Protein AF-A0A842NKC4-F1 (afdb_monomer)

Structure (mmCIF, N/CA/C/O backbone):
data_AF-A0A842NKC4-F1
#
_entry.id   AF-A0A842NKC4-F1
#
loop_
_atom_site.group_PDB
_atom_site.id
_atom_site.type_symbol
_atom_site.label_atom_id
_atom_site.label_alt_id
_atom_site.label_comp_id
_atom_site.label_asym_id
_atom_site.label_entity_id
_atom_site.label_seq_id
_atom_site.pdbx_PDB_ins_code
_atom_site.Cartn_x
_atom_site.Cartn_y
_atom_site.Cartn_z
_atom_site.occupancy
_atom_site.B_iso_or_equiv
_atom_site.auth_seq_id
_atom_site.auth_comp_id
_atom_site.auth_asym_id
_atom_site.auth_atom_id
_atom_site.pdbx_PDB_model_num
ATOM 1 N N . MET A 1 1 ? -52.330 37.358 29.108 1.00 52.09 1 MET A N 1
ATOM 2 C CA . MET A 1 1 ? -51.631 36.326 28.308 1.00 52.09 1 MET A CA 1
ATOM 3 C C . MET A 1 1 ? -51.179 35.209 29.243 1.00 52.09 1 MET A C 1
ATOM 5 O O . MET A 1 1 ? -50.515 35.499 30.232 1.00 52.09 1 MET A O 1
ATOM 9 N N . ASN A 1 2 ? -51.622 33.967 29.019 1.00 46.88 2 ASN A N 1
ATOM 10 C CA . ASN A 1 2 ? -51.386 32.848 29.941 1.00 46.88 2 ASN A CA 1
ATOM 11 C C . ASN A 1 2 ? -49.892 32.494 30.000 1.00 46.88 2 ASN A C 1
ATOM 13 O O . ASN A 1 2 ? -49.340 31.993 29.023 1.00 46.88 2 ASN A O 1
ATOM 17 N N . LYS A 1 3 ? -49.252 32.678 31.167 1.00 55.56 3 LYS A N 1
ATOM 18 C CA . LYS A 1 3 ? -47.833 32.324 31.406 1.00 55.56 3 LYS A CA 1
ATOM 19 C C . LYS A 1 3 ? -47.495 30.862 31.060 1.00 55.56 3 LYS A C 1
ATOM 21 O O . LYS A 1 3 ? -46.336 30.552 30.821 1.00 55.56 3 LYS A O 1
ATOM 26 N N . LYS A 1 4 ? -48.502 29.983 30.977 1.00 57.66 4 LYS A N 1
ATOM 27 C CA . LYS A 1 4 ? -48.356 28.564 30.616 1.00 57.66 4 LYS A CA 1
ATOM 28 C C . LYS A 1 4 ? -48.087 28.308 29.122 1.00 57.66 4 LYS A C 1
ATOM 30 O O . LYS A 1 4 ? -47.552 27.260 28.798 1.00 57.66 4 LYS A O 1
ATOM 35 N N . ILE A 1 5 ? -48.422 29.249 28.232 1.00 56.03 5 ILE A N 1
ATOM 36 C CA . ILE A 1 5 ? -48.200 29.127 26.771 1.00 56.03 5 ILE A CA 1
ATOM 37 C C . ILE A 1 5 ? -46.874 29.782 26.348 1.00 56.03 5 ILE A C 1
ATOM 39 O O . ILE A 1 5 ? -46.333 29.485 25.290 1.00 56.03 5 ILE A O 1
ATOM 43 N N . LEU A 1 6 ? -46.305 30.631 27.205 1.00 56.59 6 LEU A N 1
ATOM 44 C CA . LEU A 1 6 ? -45.075 31.369 26.918 1.00 56.59 6 LEU A CA 1
ATOM 45 C C . LEU A 1 6 ? -43.816 30.492 27.081 1.00 56.59 6 LEU A C 1
ATOM 47 O O . LEU A 1 6 ? -42.855 30.661 26.339 1.00 56.59 6 LEU A O 1
ATOM 51 N N . LEU A 1 7 ? -43.849 29.507 27.989 1.00 58.28 7 LEU A N 1
ATOM 52 C CA . LEU A 1 7 ? -42.755 28.547 28.195 1.00 58.28 7 LEU A CA 1
ATOM 53 C C . LEU A 1 7 ? -42.434 27.659 26.974 1.00 58.28 7 LEU A C 1
ATOM 55 O O . LEU A 1 7 ? -41.264 27.609 26.600 1.00 58.28 7 LEU A O 1
ATOM 59 N N . PRO A 1 8 ? -43.399 26.962 26.336 1.00 58.62 8 PRO A N 1
ATOM 60 C CA . PRO A 1 8 ? -43.078 26.052 25.232 1.00 58.62 8 PRO A CA 1
ATOM 61 C C . PRO A 1 8 ? -42.492 26.779 24.013 1.00 58.62 8 PRO A C 1
ATOM 63 O O . PRO A 1 8 ? -41.628 26.235 23.335 1.00 58.62 8 PRO A O 1
ATOM 66 N N . ILE A 1 9 ? -42.893 28.031 23.773 1.00 60.50 9 ILE A N 1
ATOM 67 C CA . ILE A 1 9 ? -42.397 28.842 22.649 1.00 60.50 9 ILE A CA 1
ATOM 68 C C . ILE A 1 9 ? -40.918 29.218 22.846 1.00 60.50 9 ILE A C 1
ATOM 70 O O . ILE A 1 9 ? -40.139 29.179 21.895 1.00 60.50 9 ILE A O 1
ATOM 74 N N . ILE A 1 10 ? -40.506 29.521 24.082 1.00 60.84 10 ILE A N 1
ATOM 75 C CA . ILE A 1 10 ? -39.106 29.837 24.408 1.00 60.84 10 ILE A CA 1
ATOM 76 C C . ILE A 1 10 ? -38.207 28.603 24.231 1.00 60.84 10 ILE A C 1
ATOM 78 O O . ILE A 1 10 ? -37.115 28.718 23.681 1.00 60.84 10 ILE A O 1
ATOM 82 N N . VAL A 1 11 ? -38.666 27.415 24.641 1.00 59.62 11 VAL A N 1
ATOM 83 C CA . VAL A 1 11 ? -37.882 26.169 24.530 1.00 59.62 11 VAL A CA 1
ATOM 84 C C . VAL A 1 11 ? -37.616 25.793 23.066 1.00 59.62 11 VAL A C 1
ATOM 86 O O . VAL A 1 11 ? -36.497 25.411 22.726 1.00 59.62 11 VAL A O 1
ATOM 89 N N . ILE A 1 12 ? -38.604 25.971 22.183 1.00 60.28 12 ILE A N 1
ATOM 90 C CA . ILE A 1 12 ? -38.457 25.690 20.746 1.00 60.28 12 ILE A CA 1
ATOM 91 C C . ILE A 1 12 ? -37.427 26.635 20.107 1.00 60.28 12 ILE A C 1
ATOM 93 O O . ILE A 1 12 ? -36.546 26.177 19.376 1.00 60.28 12 ILE A O 1
ATOM 97 N N . MET A 1 13 ? -37.472 27.930 20.440 1.00 58.94 13 MET A N 1
ATOM 98 C CA . MET A 1 13 ? -36.516 28.917 19.919 1.00 58.94 13 MET A CA 1
ATOM 99 C C . MET A 1 13 ? -35.074 28.623 20.347 1.00 58.94 13 MET A C 1
ATOM 101 O O . MET A 1 13 ? -34.166 28.751 19.535 1.00 58.94 13 MET A O 1
ATOM 105 N N . ILE A 1 14 ? -34.852 28.172 21.586 1.00 58.12 14 ILE A N 1
ATOM 106 C CA . ILE A 1 14 ? -33.506 27.815 22.066 1.00 58.12 14 ILE A CA 1
ATOM 107 C C . ILE A 1 14 ? -32.988 26.560 21.346 1.00 58.12 14 ILE A C 1
ATOM 109 O O . ILE A 1 14 ? -31.817 26.511 20.981 1.00 58.12 14 ILE A O 1
ATOM 113 N N . SER A 1 15 ? -33.852 25.574 21.075 1.00 55.38 15 SER A N 1
ATOM 114 C CA . SER A 1 15 ? -33.447 24.339 20.386 1.00 55.38 15 SER A CA 1
ATOM 115 C C . SER A 1 15 ? -33.043 24.553 18.920 1.00 55.38 15 SER A C 1
ATOM 117 O O . SER A 1 15 ? -32.110 23.909 18.446 1.00 55.38 15 SER A O 1
ATOM 119 N N . ALA A 1 16 ? -33.674 25.503 18.219 1.00 54.16 16 ALA A N 1
ATOM 120 C CA . ALA A 1 16 ? -33.345 25.825 16.829 1.00 54.16 16 ALA A CA 1
ATOM 121 C C . ALA A 1 16 ? -31.972 26.512 16.680 1.00 54.16 16 ALA A C 1
ATOM 123 O O . ALA A 1 16 ? -31.298 26.332 15.668 1.00 54.16 16 ALA A O 1
ATOM 124 N N . ILE A 1 17 ? -31.531 27.265 17.695 1.00 56.12 17 ILE A N 1
ATOM 125 C CA . ILE A 1 17 ? -30.247 27.988 17.674 1.00 56.12 17 ILE A CA 1
ATOM 126 C C . ILE A 1 17 ? -29.063 27.023 17.858 1.00 56.12 17 ILE A C 1
ATOM 128 O O . ILE A 1 17 ? -27.996 27.244 17.293 1.00 56.12 17 ILE A O 1
ATOM 132 N N . VAL A 1 18 ? -29.249 25.924 18.600 1.00 53.47 18 VAL A N 1
ATOM 133 C CA . VAL A 1 18 ? -28.182 24.938 18.856 1.00 53.47 18 VAL A CA 1
ATOM 134 C C . VAL A 1 18 ? -27.806 24.161 17.590 1.00 53.47 18 VAL A C 1
ATOM 136 O O . VAL A 1 18 ? -26.635 23.847 17.403 1.00 53.47 18 VAL A O 1
ATOM 139 N N . ILE A 1 19 ? -28.760 23.908 16.687 1.00 54.59 19 ILE A N 1
ATOM 140 C CA . ILE A 1 19 ? -28.511 23.163 15.439 1.00 54.59 19 ILE A CA 1
ATOM 141 C C . ILE A 1 19 ? -27.627 23.974 14.474 1.00 54.59 19 ILE A C 1
ATOM 143 O O . ILE A 1 19 ? -26.796 23.401 13.781 1.00 54.59 19 ILE A O 1
ATOM 147 N N . PHE A 1 20 ? -27.738 25.307 14.479 1.00 52.50 20 PHE A N 1
ATOM 148 C CA . PHE A 1 20 ? -26.924 26.196 13.636 1.00 52.50 20 PHE A CA 1
ATOM 149 C C . PHE A 1 20 ? -25.510 26.469 14.176 1.00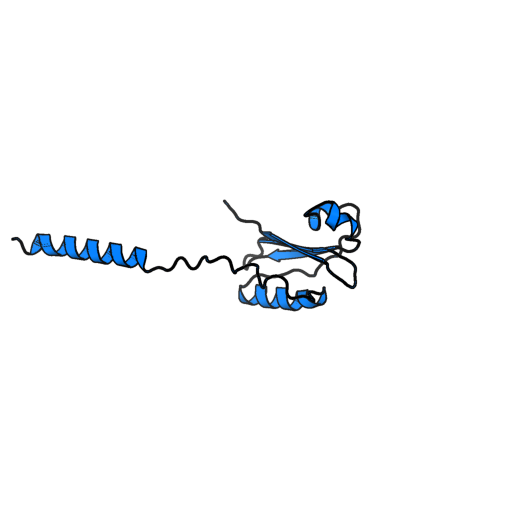 52.50 20 PHE A C 1
ATOM 151 O O . PHE A 1 20 ? -24.684 27.027 13.457 1.00 52.50 20 PHE A O 1
ATOM 158 N N . LEU A 1 21 ? -25.229 26.114 15.434 1.00 51.22 21 LEU A N 1
ATOM 159 C CA . LEU A 1 21 ? -23.931 26.348 16.079 1.00 51.22 21 LEU A CA 1
ATOM 160 C C . LEU A 1 21 ? -23.010 25.129 16.060 1.00 51.22 21 LEU A C 1
ATOM 162 O O . LEU A 1 21 ? -21.887 25.234 16.548 1.00 51.22 21 LEU A O 1
ATOM 166 N N . ILE A 1 22 ? -23.451 23.993 15.514 1.00 54.50 22 ILE A N 1
ATOM 167 C CA . ILE A 1 22 ? -22.550 22.879 15.222 1.00 54.50 22 ILE A CA 1
ATOM 168 C C . ILE A 1 22 ? -21.822 23.270 13.937 1.00 54.50 22 ILE A C 1
ATOM 170 O O . ILE A 1 22 ? -22.450 23.293 12.878 1.00 54.50 22 ILE A O 1
ATOM 174 N N . PRO A 1 23 ? -20.525 23.614 13.988 1.00 51.53 23 PRO A N 1
ATOM 175 C CA . PRO A 1 23 ? -19.781 23.808 12.765 1.00 51.53 23 PRO A CA 1
ATOM 176 C C . PRO A 1 23 ? -19.722 22.431 12.105 1.00 51.53 23 PRO A C 1
ATOM 178 O O . PRO A 1 23 ? -19.118 21.511 12.662 1.00 51.53 23 PRO A O 1
ATOM 181 N N . GLU A 1 24 ? -20.340 22.271 10.936 1.00 49.22 24 GLU A N 1
ATOM 182 C CA .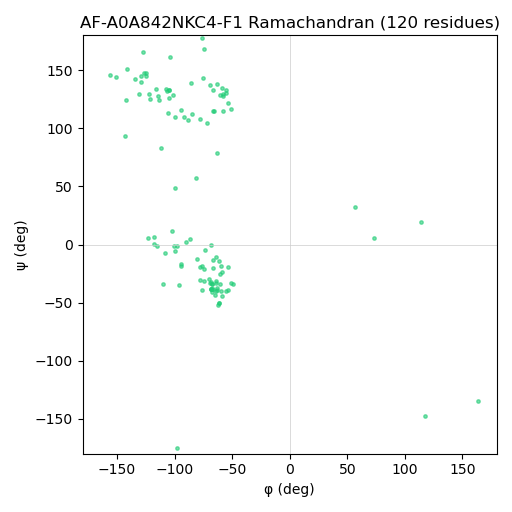 GLU A 1 24 ? -19.952 21.217 10.000 1.00 49.22 24 GLU A CA 1
ATOM 183 C C . GLU A 1 24 ? -18.510 21.513 9.577 1.00 49.22 24 GLU A C 1
ATOM 185 O O . GLU A 1 24 ? -18.230 22.085 8.528 1.00 49.22 24 GLU A O 1
ATOM 190 N N . ASN A 1 25 ? -17.555 21.164 10.439 1.00 49.69 25 ASN A N 1
ATOM 191 C CA . ASN A 1 25 ? -16.151 21.137 10.081 1.00 49.69 25 ASN A CA 1
ATOM 192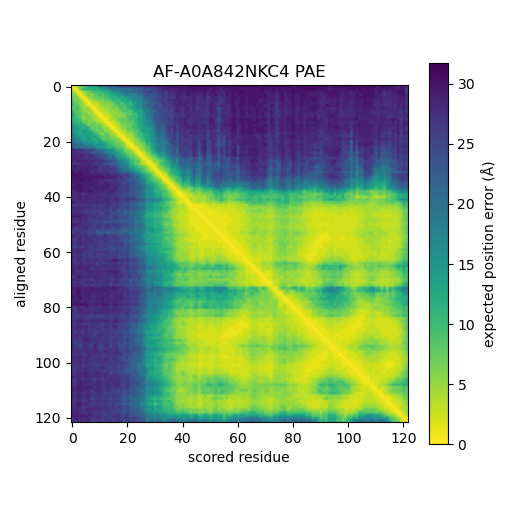 C C . ASN A 1 25 ? -15.856 19.831 9.342 1.00 49.69 25 ASN A C 1
ATOM 194 O O . ASN A 1 25 ? -15.019 19.032 9.745 1.00 49.69 25 ASN A O 1
ATOM 198 N N . SER A 1 26 ? -16.582 19.608 8.255 1.00 48.97 26 SER A N 1
ATOM 199 C CA . SER A 1 26 ? -16.167 18.729 7.172 1.00 48.97 26 SER A CA 1
ATOM 200 C C . SER A 1 26 ? -15.615 19.607 6.053 1.00 48.97 26 SER A C 1
ATOM 202 O O . SER A 1 26 ? -16.016 19.502 4.896 1.00 48.97 26 SER A O 1
ATOM 204 N N . SER A 1 27 ? -14.719 20.533 6.404 1.00 53.03 27 SER A N 1
ATOM 205 C CA . SER A 1 27 ? -13.870 21.148 5.396 1.00 53.03 27 SER A CA 1
ATOM 206 C C . SER A 1 27 ? -12.863 20.078 4.979 1.00 53.03 27 SER A C 1
ATOM 208 O O . SER A 1 27 ? -11.974 19.703 5.741 1.00 53.03 27 SER A O 1
ATOM 210 N N . MET A 1 28 ? -13.070 19.496 3.795 1.00 48.84 28 MET A N 1
ATOM 211 C CA . MET A 1 28 ? -12.060 18.649 3.169 1.00 48.84 28 MET A CA 1
ATOM 212 C C . MET A 1 28 ? -10.767 19.478 3.118 1.00 48.84 28 MET A C 1
ATOM 214 O O . MET A 1 28 ? -10.820 20.601 2.605 1.00 48.84 28 MET A O 1
ATOM 218 N N . PRO A 1 29 ? -9.652 19.013 3.714 1.00 48.16 29 PRO A N 1
ATOM 219 C CA . PRO A 1 29 ? -8.438 19.811 3.787 1.00 48.16 29 PRO A CA 1
ATOM 220 C C . PRO A 1 29 ? -8.035 20.243 2.377 1.00 48.16 29 PRO A C 1
ATOM 222 O O . PRO A 1 29 ? -8.075 19.443 1.439 1.00 48.16 29 PRO A O 1
ATOM 225 N N . SER A 1 30 ? -7.710 21.527 2.222 1.00 48.59 30 SER A N 1
ATOM 226 C CA . SER A 1 30 ? -7.341 22.104 0.933 1.00 48.59 30 SER A CA 1
ATOM 227 C C . SER A 1 30 ? -6.175 21.324 0.318 1.00 48.59 30 SER A C 1
ATOM 229 O O . SER A 1 30 ? -5.154 21.073 0.961 1.00 48.59 30 SER A O 1
ATOM 231 N N . SER A 1 31 ? -6.335 20.939 -0.950 1.00 51.47 31 SER A N 1
ATOM 232 C CA . SER A 1 31 ? -5.379 20.121 -1.708 1.00 51.47 31 SER A CA 1
ATOM 233 C C . SER A 1 31 ? -4.022 20.788 -1.933 1.00 51.47 31 SER A C 1
ATOM 235 O O . SER A 1 31 ? -3.079 20.123 -2.353 1.00 51.47 31 SER A O 1
ATOM 237 N N . ASP A 1 32 ? -3.903 22.082 -1.642 1.00 46.72 32 ASP A N 1
ATOM 238 C CA . ASP A 1 32 ? -2.723 22.890 -1.959 1.00 46.72 32 ASP A CA 1
ATOM 239 C C . ASP A 1 32 ? -1.464 22.480 -1.171 1.00 46.72 32 ASP A C 1
ATOM 241 O O . ASP A 1 32 ? -0.360 22.843 -1.561 1.00 46.72 32 ASP A O 1
ATOM 245 N N . ASN A 1 33 ? -1.604 21.662 -0.118 1.00 41.88 33 ASN A N 1
ATOM 246 C CA . ASN A 1 33 ? -0.487 21.113 0.667 1.00 41.88 33 ASN A CA 1
ATOM 247 C C . ASN A 1 33 ? -0.392 19.574 0.632 1.00 41.88 33 ASN A C 1
ATOM 249 O O . ASN A 1 33 ? 0.407 18.996 1.368 1.00 41.88 33 ASN A O 1
ATOM 253 N N . LEU A 1 34 ? -1.215 18.892 -0.175 1.00 43.12 34 LEU A N 1
ATOM 254 C CA . LEU A 1 34 ? -1.354 17.425 -0.124 1.00 43.12 34 LEU A CA 1
ATOM 255 C C . LEU A 1 34 ? -0.173 16.680 -0.766 1.00 43.12 34 LEU A C 1
ATOM 257 O O . LEU A 1 34 ? 0.071 15.518 -0.454 1.00 43.12 34 LEU A O 1
ATOM 261 N N . TYR A 1 35 ? 0.603 17.373 -1.597 1.00 43.94 3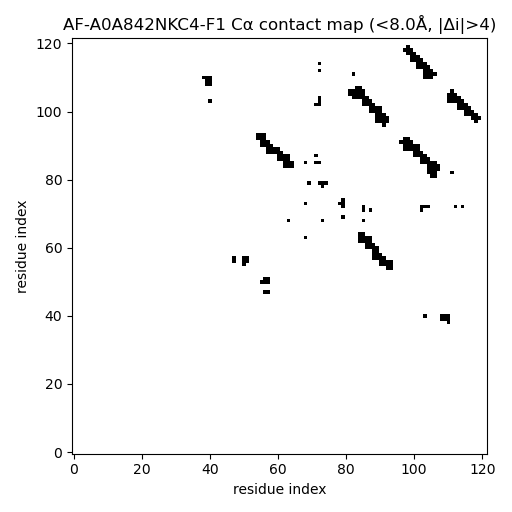5 TYR A N 1
ATOM 262 C CA . TYR A 1 35 ? 1.849 16.869 -2.158 1.00 43.94 35 TYR A CA 1
ATOM 263 C C . TYR A 1 35 ? 3.013 17.659 -1.562 1.00 43.94 35 TYR A C 1
ATOM 265 O O . TYR A 1 35 ? 3.508 18.613 -2.164 1.00 43.94 35 TYR A O 1
ATOM 273 N N . GLN A 1 36 ? 3.475 17.275 -0.368 1.00 44.03 36 GLN A N 1
ATOM 274 C CA . GLN A 1 36 ? 4.855 17.601 -0.013 1.00 44.03 36 GLN A CA 1
ATOM 275 C C . GLN A 1 36 ? 5.751 16.979 -1.090 1.00 44.03 36 GLN A C 1
ATOM 277 O O . GLN A 1 36 ? 5.795 15.761 -1.253 1.00 44.03 36 GLN A O 1
ATOM 282 N N . SER A 1 37 ? 6.432 17.827 -1.859 1.00 49.00 37 SER A N 1
ATOM 283 C CA . SER A 1 37 ? 7.506 17.407 -2.757 1.00 49.00 37 SER A CA 1
ATOM 284 C C . SER A 1 37 ? 8.498 16.544 -1.968 1.00 49.00 37 SER A C 1
ATOM 286 O O . SER A 1 37 ? 9.125 17.052 -1.039 1.00 49.00 37 SER A O 1
ATOM 288 N N . GLY A 1 38 ? 8.645 15.268 -2.340 1.00 56.69 38 GLY A N 1
ATOM 289 C CA . GLY A 1 38 ? 9.578 14.335 -1.695 1.00 56.69 38 GLY A CA 1
ATOM 290 C C . GLY A 1 38 ? 8.951 13.157 -0.945 1.00 56.69 38 GLY A C 1
ATOM 291 O O . GLY A 1 38 ? 9.633 12.579 -0.107 1.00 56.69 38 GLY A O 1
ATOM 292 N N . PHE A 1 39 ? 7.693 12.791 -1.220 1.00 63.44 39 PHE A N 1
ATOM 293 C CA . PHE A 1 39 ? 7.135 11.518 -0.752 1.00 63.44 39 PHE A CA 1
ATOM 294 C C . PHE A 1 39 ? 7.989 10.347 -1.266 1.00 63.44 39 PHE A C 1
ATOM 296 O O . PHE A 1 39 ? 8.289 10.270 -2.455 1.00 63.44 39 PHE A O 1
ATOM 303 N N . THR A 1 40 ? 8.390 9.447 -0.374 1.00 70.44 40 THR A N 1
ATOM 304 C CA . THR A 1 40 ? 9.178 8.245 -0.675 1.00 70.44 40 THR A CA 1
ATOM 305 C C . THR A 1 40 ? 8.491 7.005 -0.110 1.00 70.44 40 THR A C 1
ATOM 307 O O . THR A 1 40 ? 7.643 7.094 0.776 1.00 70.44 40 THR A O 1
ATOM 310 N N . PHE A 1 41 ? 8.908 5.811 -0.540 1.00 65.62 41 PHE A N 1
ATOM 311 C CA . PHE A 1 41 ? 8.434 4.565 0.078 1.00 65.62 41 PHE A CA 1
ATOM 312 C C . PHE A 1 41 ? 8.808 4.448 1.570 1.00 65.62 41 PHE A C 1
ATOM 314 O O . PHE A 1 41 ? 8.230 3.625 2.274 1.00 65.62 41 PHE A O 1
ATOM 321 N N . TYR A 1 42 ? 9.723 5.281 2.084 1.00 68.94 42 TYR A N 1
ATOM 322 C CA . TYR A 1 42 ? 10.046 5.352 3.513 1.00 68.94 42 TYR A CA 1
ATOM 323 C C . TYR A 1 42 ? 9.010 6.131 4.332 1.00 68.94 42 TYR A C 1
ATOM 325 O O . TYR A 1 42 ? 8.917 5.935 5.544 1.00 68.94 42 TYR A O 1
ATOM 333 N N . ASP A 1 43 ? 8.182 6.963 3.695 1.00 76.88 43 ASP A N 1
ATOM 334 C CA . ASP A 1 43 ? 7.100 7.684 4.375 1.00 76.88 43 ASP A CA 1
ATOM 335 C C . ASP A 1 43 ? 5.914 6.773 4.742 1.00 76.88 43 ASP A C 1
ATOM 337 O O . ASP A 1 43 ? 5.007 7.186 5.465 1.00 76.88 43 ASP A O 1
ATOM 341 N N . VAL A 1 44 ? 5.954 5.500 4.336 1.00 81.25 44 VAL A N 1
ATOM 342 C CA . VAL A 1 44 ? 5.008 4.451 4.746 1.00 81.25 44 VAL A CA 1
ATOM 343 C C . VAL A 1 44 ? 4.897 4.318 6.262 1.00 81.25 44 VAL A C 1
ATOM 345 O O . VAL A 1 44 ? 3.792 4.147 6.775 1.00 81.25 44 VAL A O 1
ATOM 348 N N . GLU A 1 45 ? 6.004 4.428 7.001 1.00 84.50 45 GLU A N 1
ATOM 349 C CA . GLU A 1 45 ? 5.949 4.334 8.466 1.00 84.50 45 GLU A CA 1
ATOM 350 C C . GLU A 1 45 ? 5.210 5.531 9.080 1.00 84.50 45 GLU A C 1
ATOM 352 O O . GLU A 1 45 ? 4.450 5.350 10.027 1.00 84.50 45 GLU A O 1
ATOM 357 N N . LYS A 1 46 ? 5.324 6.730 8.490 1.00 86.25 46 LYS A N 1
ATOM 358 C CA . LYS A 1 46 ? 4.549 7.905 8.928 1.00 86.25 46 LYS A CA 1
ATOM 359 C C . LYS A 1 46 ? 3.055 7.725 8.664 1.00 86.25 46 LYS A C 1
ATOM 361 O O . LYS A 1 46 ? 2.235 8.125 9.489 1.00 86.25 46 LYS A O 1
ATOM 366 N N . ILE A 1 47 ? 2.692 7.111 7.531 1.00 86.38 47 ILE A N 1
ATOM 367 C CA . ILE A 1 47 ? 1.295 6.761 7.224 1.00 86.38 47 ILE A CA 1
ATOM 368 C C . ILE A 1 47 ? 0.772 5.788 8.280 1.00 86.38 47 ILE A C 1
ATOM 370 O O . ILE A 1 47 ? -0.276 6.023 8.876 1.00 86.38 47 ILE A O 1
ATOM 374 N N . LYS A 1 48 ? 1.520 4.718 8.546 1.00 90.12 48 LYS A N 1
ATOM 375 C CA . LYS A 1 48 ? 1.165 3.708 9.545 1.00 90.12 48 LYS A CA 1
ATOM 376 C C . LYS A 1 48 ? 1.007 4.303 10.944 1.00 90.12 48 LYS A C 1
ATOM 378 O O . LYS A 1 48 ? 0.041 3.968 11.626 1.00 90.12 48 LYS A O 1
ATOM 383 N N . GLU A 1 49 ? 1.917 5.181 11.361 1.00 90.88 49 GLU A N 1
ATOM 384 C CA . GLU A 1 49 ? 1.841 5.886 12.644 1.00 90.88 49 GLU A CA 1
ATOM 385 C C . GLU A 1 49 ? 0.577 6.756 12.716 1.00 90.88 49 GLU A C 1
ATOM 387 O O . GLU A 1 49 ? -0.236 6.582 13.623 1.00 90.88 49 GLU A O 1
ATOM 392 N N . SER A 1 50 ? 0.337 7.580 11.691 1.00 90.06 50 SER A N 1
ATOM 393 C CA . SER A 1 50 ? -0.843 8.456 11.604 1.00 90.06 50 SER A CA 1
ATOM 394 C C . SER A 1 50 ? -2.165 7.677 11.624 1.00 90.06 50 SER A C 1
ATOM 396 O O . SER A 1 50 ? -3.137 8.092 12.255 1.00 90.06 50 SER A O 1
ATOM 398 N N . LEU A 1 51 ? -2.224 6.527 10.944 1.00 91.19 51 LEU A N 1
ATOM 399 C CA . LEU A 1 51 ? -3.391 5.640 10.956 1.00 91.19 51 LEU A CA 1
ATOM 400 C C . LEU A 1 51 ? -3.589 4.985 12.331 1.00 91.19 51 LEU A C 1
ATOM 402 O O . LEU A 1 51 ? -4.722 4.886 12.813 1.00 91.19 51 LEU A O 1
ATOM 406 N N . SER A 1 52 ? -2.497 4.603 12.996 1.00 92.81 52 SER A N 1
ATOM 407 C CA . SER A 1 52 ? -2.536 3.956 14.311 1.00 92.81 52 SER A CA 1
ATOM 408 C C . SER A 1 52 ? -3.105 4.879 15.392 1.00 92.81 52 SER A C 1
ATOM 410 O O . SER A 1 52 ? -3.843 4.410 16.258 1.00 92.81 52 SER A O 1
ATOM 412 N N . GLU A 1 53 ? -2.882 6.197 15.305 1.00 95.56 53 GLU A N 1
ATOM 413 C CA . GLU A 1 53 ? -3.527 7.190 16.187 1.00 95.56 53 GLU A CA 1
ATOM 414 C C . GLU A 1 53 ? -5.065 7.163 16.111 1.00 95.56 53 GLU A C 1
ATOM 416 O O . GLU A 1 53 ? -5.756 7.591 17.038 1.00 95.56 53 GLU A O 1
ATOM 421 N N . LYS A 1 54 ? -5.621 6.660 15.002 1.00 93.38 54 LYS A N 1
ATOM 422 C CA . LYS A 1 54 ? -7.064 6.488 14.778 1.00 93.38 54 LYS A CA 1
ATOM 423 C C . LYS A 1 54 ? -7.533 5.045 14.964 1.00 93.38 54 LYS A C 1
ATOM 425 O O . LYS A 1 54 ? -8.678 4.744 14.640 1.00 93.38 54 LYS A O 1
ATOM 430 N N . ASN A 1 55 ? -6.691 4.169 15.517 1.00 93.50 55 ASN A N 1
ATOM 431 C CA . ASN A 1 55 ? -6.925 2.724 15.611 1.00 93.50 55 ASN A CA 1
ATOM 432 C C . ASN A 1 55 ? -7.169 2.064 14.239 1.00 93.50 55 ASN A C 1
ATOM 434 O O . ASN A 1 55 ? -7.933 1.104 14.130 1.00 93.50 55 ASN A O 1
ATOM 438 N N . ILE A 1 56 ? -6.536 2.594 13.190 1.00 93.81 56 ILE A N 1
ATOM 439 C CA . ILE A 1 56 ? -6.494 1.976 11.866 1.00 93.81 56 ILE A CA 1
ATOM 440 C C . ILE A 1 56 ? -5.133 1.304 11.714 1.00 93.81 56 ILE A C 1
ATOM 442 O O . ILE A 1 56 ? -4.089 1.915 11.930 1.00 93.81 56 ILE A O 1
ATOM 446 N N . PHE A 1 57 ? -5.147 0.035 11.329 1.00 94.00 57 PHE A N 1
ATOM 447 C CA . PHE A 1 57 ? -3.954 -0.790 11.223 1.00 94.00 57 PHE A CA 1
ATOM 448 C C . PHE A 1 57 ? -3.593 -1.013 9.763 1.00 94.00 57 PHE A C 1
ATOM 450 O O . PHE A 1 57 ? -4.440 -1.371 8.948 1.00 94.00 57 PHE A O 1
ATOM 457 N N . MET A 1 58 ? -2.320 -0.818 9.444 1.00 93.06 58 MET A N 1
ATOM 458 C CA . MET A 1 58 ? -1.767 -0.988 8.105 1.00 93.06 58 MET A CA 1
ATOM 459 C C . MET A 1 58 ? -0.967 -2.291 8.046 1.00 93.06 58 MET A C 1
ATOM 461 O O . MET A 1 58 ? -0.157 -2.565 8.937 1.00 93.06 58 MET A O 1
ATOM 465 N N . SER A 1 59 ? -1.183 -3.103 7.009 1.00 92.12 59 SER A N 1
ATOM 466 C CA . SER A 1 59 ? -0.385 -4.309 6.784 1.00 92.12 59 SER A CA 1
ATOM 467 C C . SER A 1 59 ? 1.012 -3.966 6.265 1.00 92.12 59 SER A C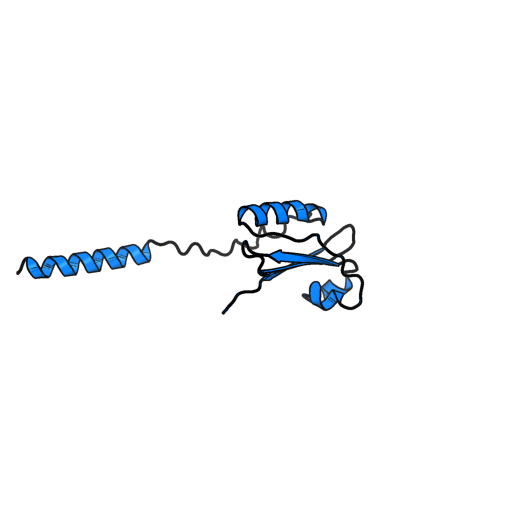 1
ATOM 469 O O . SER A 1 59 ? 1.287 -2.851 5.817 1.00 92.12 59 SER A O 1
ATOM 471 N N . ILE A 1 60 ? 1.900 -4.959 6.258 1.00 90.19 60 ILE A N 1
ATOM 472 C CA . ILE A 1 60 ? 3.191 -4.829 5.577 1.00 90.19 60 ILE A CA 1
ATOM 473 C C . ILE A 1 60 ? 2.918 -4.579 4.078 1.00 90.19 60 ILE A C 1
ATOM 475 O O . ILE A 1 60 ? 2.127 -5.329 3.490 1.00 90.19 60 ILE A O 1
ATOM 479 N N . PRO A 1 61 ? 3.511 -3.539 3.459 1.00 89.50 61 PRO A N 1
ATOM 480 C CA . PRO A 1 61 ? 3.382 -3.313 2.025 1.00 89.50 61 PRO A CA 1
ATOM 481 C C . PRO A 1 61 ? 3.894 -4.511 1.231 1.00 89.50 61 PRO A C 1
ATOM 483 O O . PRO A 1 61 ? 4.969 -5.042 1.506 1.00 89.50 61 PRO A O 1
ATOM 486 N N . THR A 1 62 ? 3.127 -4.919 0.228 1.00 90.88 62 THR A N 1
ATOM 487 C CA . THR A 1 62 ? 3.465 -6.024 -0.667 1.00 90.88 62 THR A CA 1
ATOM 488 C C . THR A 1 62 ? 3.684 -5.475 -2.075 1.00 90.88 62 THR A C 1
ATOM 490 O O . THR A 1 62 ? 2.821 -4.744 -2.571 1.00 90.88 62 THR A O 1
ATOM 493 N N . PRO A 1 63 ? 4.819 -5.777 -2.729 1.00 89.56 63 PRO A N 1
ATOM 494 C CA . PRO A 1 63 ? 5.057 -5.350 -4.100 1.00 89.56 63 PRO A CA 1
ATOM 495 C C . PRO A 1 63 ? 4.137 -6.098 -5.073 1.00 89.56 63 PRO A C 1
ATOM 497 O O . PRO A 1 63 ? 3.965 -7.312 -4.968 1.00 89.56 63 PRO A O 1
ATOM 500 N N . ILE A 1 64 ? 3.579 -5.368 -6.037 1.00 87.31 64 ILE A N 1
ATOM 501 C CA . ILE A 1 64 ? 2.846 -5.907 -7.183 1.00 87.31 64 ILE A CA 1
ATOM 502 C C . ILE A 1 64 ? 3.805 -5.900 -8.370 1.00 87.31 64 ILE A C 1
ATOM 504 O O . ILE A 1 64 ? 4.199 -4.842 -8.858 1.00 87.31 64 ILE A O 1
ATOM 508 N N . THR A 1 65 ? 4.225 -7.089 -8.793 1.00 77.75 65 THR A N 1
ATOM 509 C CA . THR A 1 65 ? 5.235 -7.285 -9.848 1.00 77.75 65 THR A CA 1
ATOM 510 C C . THR A 1 65 ? 4.683 -7.974 -11.092 1.00 77.75 65 THR A C 1
ATOM 512 O O . THR A 1 65 ? 5.421 -8.204 -12.048 1.00 77.75 65 THR A O 1
ATOM 515 N N . ASP A 1 66 ? 3.402 -8.331 -11.083 1.00 80.56 66 ASP A N 1
ATOM 516 C CA . ASP A 1 66 ? 2.739 -9.000 -12.191 1.00 80.56 66 ASP A CA 1
ATOM 517 C C . ASP A 1 66 ? 1.951 -8.008 -13.069 1.00 80.56 66 ASP A C 1
ATOM 519 O O . ASP A 1 66 ? 1.971 -6.790 -12.885 1.00 80.56 66 ASP A O 1
ATOM 523 N N . HIS A 1 67 ? 1.235 -8.552 -14.050 1.00 79.94 67 HIS A N 1
ATOM 524 C CA . HIS A 1 67 ? 0.399 -7.799 -14.984 1.00 79.94 67 HIS A CA 1
ATOM 525 C C . HIS A 1 67 ? -0.843 -7.165 -14.329 1.00 79.94 67 HIS A C 1
ATOM 527 O O . HIS A 1 67 ? -1.621 -6.517 -15.019 1.00 79.94 67 HIS A O 1
ATOM 533 N N . THR A 1 68 ? -1.057 -7.344 -13.020 1.00 82.88 68 THR A N 1
ATOM 534 C CA . THR A 1 68 ? -2.198 -6.767 -12.297 1.00 82.88 68 THR A CA 1
ATOM 535 C C . THR A 1 68 ? -1.904 -5.387 -11.723 1.00 82.88 68 THR A C 1
ATOM 537 O O . THR A 1 68 ? -2.782 -4.800 -11.096 1.00 82.88 68 THR A O 1
ATOM 540 N N . ILE A 1 69 ? -0.707 -4.836 -11.962 1.00 80.44 69 ILE A N 1
ATOM 541 C CA . ILE A 1 69 ? -0.288 -3.510 -11.488 1.00 80.44 69 ILE A CA 1
ATOM 542 C C . ILE A 1 69 ? -1.319 -2.411 -11.782 1.00 80.44 69 ILE A C 1
ATOM 544 O O . ILE A 1 69 ? -1.533 -1.523 -10.956 1.00 80.44 69 ILE A O 1
ATOM 548 N N . GLU A 1 70 ? -2.020 -2.517 -12.910 1.00 79.19 70 GLU A N 1
ATOM 549 C CA . GLU A 1 70 ? -3.063 -1.580 -13.322 1.00 79.19 70 GLU A CA 1
ATOM 550 C C . GLU A 1 70 ? -4.242 -1.569 -12.337 1.00 79.19 70 GLU A C 1
ATOM 552 O O . GLU A 1 70 ? -4.750 -0.512 -11.982 1.00 79.19 70 GLU A O 1
ATOM 557 N N . ASN A 1 71 ? -4.615 -2.722 -11.778 1.00 82.25 71 ASN A N 1
ATOM 558 C CA . ASN A 1 71 ? -5.727 -2.826 -10.828 1.00 82.25 71 ASN A CA 1
ATOM 559 C C . ASN A 1 71 ? -5.451 -2.109 -9.497 1.00 82.25 71 ASN A C 1
ATOM 561 O O . ASN A 1 71 ? -6.385 -1.808 -8.755 1.00 82.25 71 ASN A O 1
ATOM 565 N N . TYR A 1 72 ? -4.178 -1.865 -9.180 1.00 80.94 72 TYR A N 1
ATOM 566 C CA . TYR A 1 72 ? -3.756 -1.285 -7.906 1.00 80.94 72 TYR A CA 1
ATOM 567 C C . TYR A 1 72 ? -3.232 0.144 -8.046 1.00 80.94 72 TYR A C 1
ATOM 569 O O . TYR A 1 72 ? -3.424 0.940 -7.129 1.00 80.94 72 TYR A O 1
ATOM 577 N N . CYS A 1 73 ? -2.577 0.465 -9.162 1.00 79.56 73 CYS A N 1
ATOM 578 C CA . CYS A 1 73 ? -1.864 1.722 -9.373 1.00 79.56 73 CYS A CA 1
ATOM 579 C C . CYS A 1 73 ? -2.343 2.518 -10.615 1.00 79.56 73 CYS A C 1
ATOM 581 O O . CYS A 1 73 ? -1.755 3.557 -10.917 1.00 79.56 73 CYS A O 1
ATOM 583 N N . ALA A 1 74 ? -3.400 2.102 -11.335 1.00 69.00 74 ALA A N 1
ATOM 584 C CA . ALA A 1 74 ? -3.918 2.868 -12.477 1.00 69.00 74 ALA A CA 1
ATOM 585 C C . ALA A 1 74 ? -4.973 3.902 -12.062 1.00 69.00 74 ALA A C 1
ATOM 587 O O . ALA A 1 74 ? -6.128 3.584 -11.787 1.00 69.00 74 ALA A O 1
ATOM 588 N N . ILE A 1 75 ? -4.577 5.174 -12.091 1.00 65.25 75 ILE A N 1
ATOM 589 C CA . ILE A 1 75 ? -5.520 6.303 -12.117 1.00 65.25 75 ILE A CA 1
ATOM 590 C C . ILE A 1 75 ? -5.730 6.765 -13.568 1.00 65.25 75 ILE A C 1
ATOM 592 O O . ILE A 1 75 ? -6.831 7.174 -13.932 1.00 65.25 75 ILE A O 1
ATOM 596 N N . ARG A 1 76 ? -4.673 6.697 -14.396 1.00 67.75 76 ARG A N 1
ATOM 597 C CA . ARG A 1 76 ? -4.651 7.078 -15.817 1.00 67.75 76 ARG A CA 1
ATOM 598 C C . ARG A 1 76 ? -3.534 6.341 -16.572 1.00 67.75 76 ARG A C 1
ATOM 600 O O . ARG A 1 76 ? -2.449 6.160 -16.016 1.00 67.75 76 ARG A O 1
ATOM 607 N N . ASP A 1 77 ? -3.770 6.014 -17.843 1.00 71.94 77 ASP A N 1
ATOM 608 C CA . ASP A 1 77 ? -2.824 5.280 -18.706 1.00 71.94 77 ASP A CA 1
ATOM 609 C C . ASP A 1 77 ? -1.480 6.005 -18.901 1.00 71.94 77 ASP A C 1
ATOM 611 O O . ASP A 1 77 ? -0.425 5.375 -18.984 1.00 71.94 77 ASP A O 1
ATOM 615 N N . ASP A 1 78 ? -1.490 7.341 -18.935 1.00 71.94 78 ASP A N 1
ATOM 616 C CA . ASP A 1 78 ? -0.277 8.144 -19.107 1.00 71.94 78 ASP A CA 1
ATOM 617 C C . ASP A 1 78 ? 0.661 8.040 -17.899 1.00 71.94 78 ASP A C 1
ATOM 619 O O . ASP A 1 78 ? 1.872 7.916 -18.075 1.00 71.94 78 ASP A O 1
ATOM 623 N N . ILE A 1 79 ? 0.114 8.003 -16.681 1.00 72.12 79 ILE A N 1
ATOM 624 C CA . ILE A 1 79 ? 0.908 7.810 -15.461 1.00 72.12 79 ILE A CA 1
ATOM 625 C C . ILE A 1 79 ? 1.325 6.347 -15.319 1.00 72.12 79 ILE A C 1
ATOM 627 O O . ILE A 1 79 ? 2.467 6.068 -14.960 1.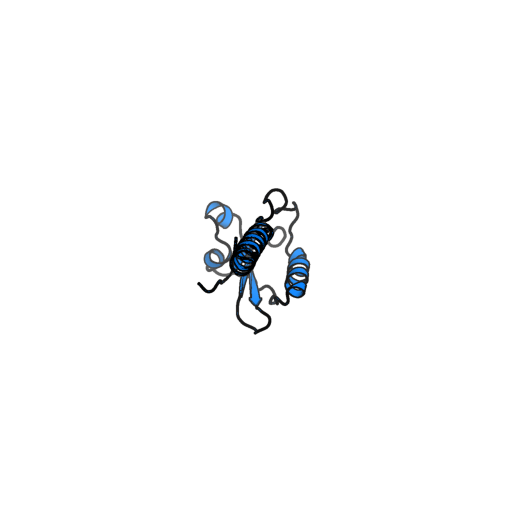00 72.12 79 ILE A O 1
ATOM 631 N N . LEU A 1 80 ? 0.440 5.409 -15.662 1.00 75.88 80 LEU A N 1
ATOM 632 C CA . LEU A 1 80 ? 0.723 3.977 -15.605 1.00 75.88 80 LEU A CA 1
ATOM 633 C C . LEU A 1 80 ? 1.973 3.603 -16.417 1.00 75.88 80 LEU A C 1
ATOM 635 O O . LEU A 1 80 ? 2.806 2.844 -15.933 1.00 75.88 80 LEU A O 1
ATOM 639 N N . SER A 1 81 ? 2.165 4.213 -17.592 1.00 78.38 81 SER A N 1
ATOM 640 C CA . SER A 1 81 ? 3.356 3.994 -18.431 1.00 78.38 81 SER A CA 1
ATOM 641 C C . SER A 1 81 ? 4.691 4.359 -17.758 1.00 78.38 81 SER A C 1
ATOM 643 O O . SER A 1 81 ? 5.752 3.903 -18.185 1.00 78.38 81 SER A O 1
ATOM 645 N N . THR A 1 82 ? 4.647 5.167 -16.696 1.00 80.12 82 THR A N 1
ATOM 646 C CA . THR A 1 82 ? 5.819 5.610 -15.926 1.00 80.12 82 THR A CA 1
ATOM 647 C C . THR A 1 82 ? 6.022 4.820 -14.628 1.00 80.12 82 THR A C 1
ATOM 649 O O . THR A 1 82 ? 7.036 4.997 -13.952 1.00 80.12 82 THR A O 1
ATOM 652 N N . ILE A 1 83 ? 5.085 3.928 -14.286 1.00 81.44 83 ILE A N 1
ATOM 653 C CA . ILE A 1 83 ? 5.128 3.078 -13.096 1.00 81.44 83 ILE A CA 1
ATOM 654 C C . ILE A 1 83 ? 5.740 1.728 -13.477 1.00 81.44 83 ILE A C 1
ATOM 656 O O . ILE A 1 83 ? 5.160 0.962 -14.238 1.00 81.44 83 ILE A O 1
ATOM 660 N N . ASN A 1 84 ? 6.899 1.405 -12.905 1.00 81.38 84 ASN A N 1
ATOM 661 C CA . ASN A 1 84 ? 7.513 0.075 -13.011 1.00 81.38 84 ASN A CA 1
ATOM 662 C C . ASN A 1 84 ? 7.653 -0.631 -11.651 1.00 81.38 84 ASN A C 1
ATOM 664 O O . ASN A 1 84 ? 8.133 -1.762 -11.581 1.00 81.38 84 ASN A O 1
ATOM 668 N N . TYR A 1 85 ? 7.210 0.024 -10.578 1.00 85.44 85 TYR A N 1
ATOM 669 C CA . TYR A 1 85 ? 7.146 -0.512 -9.232 1.00 85.44 85 TYR A CA 1
ATOM 670 C C . TYR A 1 85 ? 5.880 -0.006 -8.539 1.00 85.44 85 TYR A C 1
ATOM 672 O O . TYR A 1 85 ? 5.649 1.200 -8.447 1.00 85.44 85 TYR A O 1
ATOM 680 N N . CYS A 1 86 ? 5.056 -0.932 -8.054 1.00 88.12 86 CYS A N 1
ATOM 681 C CA . CYS A 1 86 ? 3.850 -0.643 -7.287 1.00 88.12 86 CYS A CA 1
ATOM 682 C C . CYS A 1 86 ? 3.880 -1.477 -6.009 1.00 88.12 86 CYS A C 1
ATOM 684 O O . CYS A 1 86 ? 4.260 -2.646 -6.026 1.00 88.12 86 CYS A O 1
ATOM 686 N N . THR A 1 87 ? 3.471 -0.889 -4.896 1.00 90.19 87 THR A N 1
ATOM 687 C CA . THR A 1 87 ? 3.257 -1.606 -3.635 1.00 90.19 87 THR A CA 1
ATOM 688 C C . THR A 1 87 ? 1.844 -1.350 -3.169 1.00 90.19 87 THR A C 1
ATOM 690 O O . THR A 1 87 ? 1.332 -0.252 -3.362 1.00 90.19 87 THR A O 1
ATOM 693 N N . THR A 1 88 ? 1.217 -2.340 -2.546 1.00 91.06 88 THR A N 1
ATOM 694 C CA . THR A 1 88 ? -0.094 -2.179 -1.920 1.00 91.06 88 THR A CA 1
ATOM 695 C C . THR A 1 88 ? -0.056 -2.646 -0.475 1.00 91.06 88 THR A C 1
ATOM 697 O O . THR A 1 88 ? 0.677 -3.566 -0.111 1.00 91.06 88 THR A O 1
ATOM 700 N N . THR A 1 89 ? -0.845 -2.004 0.368 1.00 92.12 89 THR A N 1
ATOM 701 C CA . THR A 1 89 ? -1.038 -2.365 1.770 1.00 92.12 89 THR A CA 1
ATOM 702 C C . THR A 1 89 ? -2.525 -2.335 2.095 1.00 92.12 89 THR A C 1
ATOM 704 O O . THR A 1 89 ? -3.265 -1.493 1.587 1.00 92.12 89 THR A O 1
ATOM 707 N N . ALA A 1 90 ? -2.975 -3.270 2.923 1.00 93.12 90 ALA A N 1
ATOM 708 C CA . ALA A 1 90 ? -4.339 -3.281 3.422 1.00 93.12 90 ALA A CA 1
ATOM 709 C C . ALA A 1 90 ? -4.443 -2.391 4.663 1.00 93.12 90 ALA A C 1
ATOM 711 O O . ALA A 1 90 ? -3.581 -2.438 5.544 1.00 93.12 90 ALA A O 1
ATOM 712 N N . ILE A 1 91 ? -5.530 -1.630 4.753 1.00 94.44 91 ILE A N 1
ATOM 713 C CA . ILE A 1 91 ? -5.909 -0.890 5.955 1.00 94.44 91 ILE A CA 1
ATOM 714 C C . ILE A 1 91 ? -7.108 -1.570 6.612 1.00 94.44 91 ILE A C 1
ATOM 716 O O . ILE A 1 91 ? -8.069 -1.958 5.948 1.00 94.44 91 ILE A O 1
ATOM 720 N N . GLN A 1 92 ? -7.044 -1.742 7.926 1.00 94.69 92 GLN A N 1
ATOM 721 C CA . GLN A 1 92 ? -8.056 -2.436 8.713 1.00 94.69 92 GLN A CA 1
ATOM 722 C C . GLN A 1 92 ? -8.489 -1.595 9.904 1.00 94.69 92 GLN A C 1
ATOM 724 O O . GLN A 1 92 ? -7.686 -0.880 10.502 1.00 94.69 92 GLN A O 1
ATOM 729 N N . GLY A 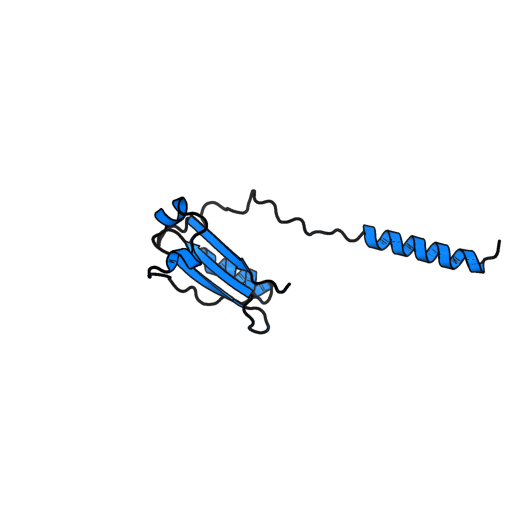1 93 ? -9.766 -1.695 10.249 1.00 92.88 93 GLY A N 1
ATOM 730 C CA . GLY A 1 93 ? -10.312 -1.073 11.441 1.00 92.88 93 GLY A CA 1
ATOM 731 C C . GLY A 1 93 ? -9.952 -1.838 12.719 1.00 92.88 93 GLY A C 1
ATOM 732 O O . GLY A 1 93 ? -9.367 -2.924 12.667 1.00 92.88 93 GLY A O 1
ATOM 733 N N . PRO A 1 94 ? -10.366 -1.314 13.883 1.00 92.50 94 PRO A N 1
ATOM 734 C CA . PRO A 1 94 ? -10.146 -1.958 15.179 1.00 92.50 94 PRO A CA 1
ATOM 735 C C . PRO A 1 94 ? -10.789 -3.340 15.309 1.00 92.50 94 PRO A C 1
ATOM 737 O O . PRO A 1 94 ? -10.347 -4.161 16.107 1.00 92.50 94 PRO A O 1
ATOM 740 N N . ASP A 1 95 ? -11.845 -3.595 14.539 1.00 92.19 95 ASP A N 1
ATOM 741 C CA . ASP A 1 95 ? -12.565 -4.865 14.488 1.00 92.19 95 ASP A CA 1
ATOM 742 C C . ASP A 1 95 ? -11.949 -5.870 13.498 1.00 92.19 95 ASP A C 1
ATOM 744 O O . ASP A 1 95 ? -12.516 -6.940 13.276 1.00 92.19 95 ASP A O 1
ATOM 748 N N . GLY A 1 96 ? -10.805 -5.531 12.892 1.00 89.50 96 GLY A N 1
ATOM 749 C CA . GLY A 1 96 ? -10.135 -6.342 11.878 1.00 89.50 96 GLY A CA 1
ATOM 750 C C . GLY A 1 96 ? -10.836 -6.336 10.520 1.00 89.50 96 GLY A C 1
ATOM 751 O O . GLY A 1 96 ? -10.433 -7.075 9.622 1.00 89.50 96 GLY A O 1
ATOM 752 N N . LYS A 1 97 ? -11.889 -5.529 10.326 1.00 91.50 97 LYS A N 1
ATOM 753 C CA . LYS A 1 97 ? -12.515 -5.405 9.008 1.00 91.50 97 LYS A CA 1
ATOM 754 C C . LYS A 1 97 ? -11.655 -4.559 8.087 1.00 91.50 97 LYS A C 1
ATOM 756 O O . LYS A 1 97 ? -11.080 -3.554 8.500 1.00 91.50 97 LYS A O 1
ATOM 761 N N . SER A 1 98 ? -11.627 -4.954 6.818 1.00 92.00 98 SER A N 1
ATOM 762 C CA . SER A 1 98 ? -11.030 -4.157 5.751 1.00 92.00 98 SER A CA 1
ATOM 763 C C . SER A 1 98 ? -11.699 -2.786 5.678 1.00 92.00 98 SER A C 1
ATOM 765 O O . SER A 1 98 ? -12.921 -2.688 5.577 1.00 92.00 98 SER A O 1
ATOM 767 N N . LEU A 1 99 ? -10.876 -1.744 5.701 1.00 92.56 99 LEU A N 1
ATOM 768 C CA . LEU A 1 99 ? -11.246 -0.381 5.327 1.00 92.56 99 LEU A CA 1
ATOM 769 C C . LEU A 1 99 ? -10.777 -0.052 3.903 1.00 92.56 99 LEU A C 1
ATOM 771 O O . LEU A 1 99 ? -11.046 1.041 3.412 1.00 92.56 99 LEU A O 1
ATOM 775 N N . GLY A 1 100 ? -10.103 -0.995 3.236 1.00 91.88 100 GLY A N 1
ATOM 776 C CA . GLY A 1 100 ? -9.587 -0.875 1.879 1.00 91.88 100 GLY A CA 1
ATOM 777 C C . GLY A 1 100 ? -8.063 -0.969 1.809 1.00 91.88 100 GLY A C 1
ATOM 778 O O . GLY A 1 100 ? -7.438 -1.691 2.592 1.00 91.88 100 GLY A O 1
ATOM 779 N N . ASN A 1 101 ? -7.456 -0.262 0.856 1.00 91.19 101 ASN A N 1
ATOM 780 C CA . ASN A 1 101 ? -6.043 -0.411 0.513 1.00 91.19 101 ASN A CA 1
ATOM 781 C C . ASN A 1 101 ? -5.381 0.931 0.200 1.00 91.19 101 ASN A C 1
ATOM 783 O O . ASN A 1 101 ? -6.016 1.837 -0.332 1.00 91.19 101 ASN A O 1
ATOM 787 N N . ILE A 1 102 ? -4.080 1.028 0.464 1.00 90.06 102 ILE A N 1
ATOM 788 C CA . ILE A 1 102 ? -3.232 2.113 -0.037 1.00 90.06 102 ILE A CA 1
ATOM 789 C C . ILE A 1 102 ? -2.231 1.507 -1.016 1.00 90.06 102 ILE A C 1
ATOM 791 O O . ILE A 1 102 ? -1.496 0.586 -0.666 1.00 90.06 102 ILE A O 1
ATOM 795 N N . SER A 1 103 ? -2.198 2.024 -2.236 1.00 89.19 103 SER A N 1
ATOM 796 C CA . SER A 1 103 ? -1.272 1.610 -3.283 1.00 89.19 103 SER A CA 1
ATOM 797 C C . SER A 1 103 ? -0.355 2.765 -3.654 1.00 89.19 103 SER A C 1
ATOM 799 O O . SER A 1 103 ? -0.816 3.884 -3.846 1.00 89.19 103 SER A O 1
ATOM 801 N N . MET A 1 104 ? 0.944 2.518 -3.760 1.00 87.81 104 MET A N 1
ATOM 802 C CA . MET A 1 104 ? 1.928 3.521 -4.172 1.00 87.81 104 MET A CA 1
ATOM 803 C C . MET A 1 104 ? 2.668 3.028 -5.400 1.00 87.81 104 MET A C 1
ATOM 805 O O . MET A 1 104 ? 3.174 1.906 -5.390 1.00 87.81 104 MET A O 1
ATOM 809 N N . GLY A 1 105 ? 2.737 3.871 -6.427 1.00 87.19 105 GLY A N 1
ATOM 810 C CA . GLY A 1 105 ? 3.320 3.551 -7.724 1.00 87.19 105 GLY A CA 1
ATOM 811 C C . GLY A 1 105 ? 4.410 4.537 -8.130 1.00 87.19 105 GLY A C 1
ATOM 812 O O . GLY A 1 105 ? 4.342 5.721 -7.802 1.00 87.19 105 GLY A O 1
ATOM 813 N N . GLY A 1 106 ? 5.412 4.049 -8.855 1.00 85.44 106 GLY A N 1
ATOM 814 C CA . GLY A 1 106 ? 6.484 4.839 -9.457 1.00 85.44 106 GLY A CA 1
ATOM 815 C C . GLY A 1 106 ? 7.655 3.958 -9.862 1.00 85.44 106 GLY A C 1
ATOM 816 O O . GLY A 1 106 ? 7.452 2.895 -10.450 1.00 85.44 106 GLY A O 1
ATOM 817 N N . THR A 1 107 ? 8.867 4.394 -9.532 1.00 82.69 107 THR A N 1
ATOM 818 C CA . THR A 1 107 ? 10.080 3.567 -9.586 1.00 82.69 107 THR A CA 1
ATOM 819 C C . THR A 1 107 ? 10.493 3.147 -8.178 1.00 82.69 107 THR A C 1
ATOM 821 O O . THR A 1 107 ? 10.062 3.802 -7.233 1.00 82.69 107 THR A O 1
ATOM 824 N N . PRO A 1 108 ? 11.324 2.104 -7.983 1.00 77.56 108 PRO A N 1
ATOM 825 C CA . PRO A 1 108 ? 11.738 1.668 -6.643 1.00 77.56 108 PRO A CA 1
ATOM 826 C C . PRO A 1 108 ? 12.289 2.794 -5.756 1.00 77.56 108 PRO A C 1
ATOM 828 O O . PRO A 1 108 ? 12.063 2.796 -4.548 1.00 77.56 108 PRO A O 1
ATOM 831 N N . ASP A 1 109 ? 12.955 3.773 -6.372 1.00 76.12 109 ASP A N 1
ATOM 832 C CA . ASP A 1 109 ? 13.578 4.900 -5.679 1.00 76.12 109 ASP A CA 1
ATOM 833 C C . ASP A 1 109 ? 12.683 6.148 -5.611 1.00 76.12 109 ASP A C 1
ATOM 835 O O . ASP A 1 109 ? 12.936 7.042 -4.806 1.00 76.12 109 ASP A O 1
ATOM 839 N N . ASN A 1 110 ? 11.651 6.240 -6.457 1.00 77.81 110 ASN A N 1
ATOM 840 C CA . ASN A 1 110 ? 10.841 7.446 -6.604 1.00 77.81 110 ASN A CA 1
ATOM 841 C C . ASN A 1 110 ? 9.360 7.098 -6.829 1.00 77.81 110 ASN A C 1
ATOM 843 O O . ASN A 1 110 ? 8.945 6.884 -7.977 1.00 77.81 110 ASN A O 1
ATOM 847 N N . PRO A 1 111 ? 8.535 7.038 -5.767 1.00 78.31 111 PRO A N 1
ATOM 848 C CA . PRO A 1 111 ? 7.096 6.967 -5.942 1.00 78.31 111 PRO A CA 1
ATOM 849 C C . PRO A 1 111 ? 6.604 8.283 -6.543 1.00 78.31 111 PRO A C 1
ATOM 851 O O . PRO A 1 111 ? 6.949 9.374 -6.097 1.00 78.31 111 PRO A O 1
ATOM 854 N N . ILE A 1 112 ? 5.767 8.169 -7.564 1.00 77.88 112 ILE A N 1
ATOM 855 C CA . ILE A 1 112 ? 5.156 9.306 -8.261 1.00 77.88 112 ILE A CA 1
ATOM 856 C C . ILE A 1 112 ? 3.661 9.421 -7.942 1.00 77.88 112 ILE A C 1
ATOM 858 O O . ILE A 1 112 ? 3.013 10.384 -8.343 1.00 77.88 112 ILE A O 1
ATOM 862 N N . MET A 1 113 ? 3.107 8.429 -7.235 1.00 79.69 113 MET A N 1
ATOM 863 C CA . MET A 1 113 ? 1.693 8.327 -6.895 1.00 79.69 113 MET A CA 1
ATOM 864 C C . MET A 1 113 ? 1.485 7.569 -5.579 1.00 79.69 113 MET A C 1
ATOM 866 O O . MET A 1 113 ? 2.148 6.564 -5.319 1.00 79.69 113 MET A O 1
ATOM 870 N N . ALA A 1 114 ? 0.483 8.002 -4.811 1.00 83.25 114 ALA A N 1
ATOM 871 C CA . ALA A 1 114 ? -0.155 7.229 -3.751 1.00 83.25 114 ALA A CA 1
ATOM 872 C C . ALA A 1 114 ? -1.684 7.305 -3.914 1.00 83.25 114 ALA A C 1
ATOM 874 O O . ALA A 1 114 ? -2.241 8.392 -4.058 1.00 83.25 114 ALA A O 1
ATOM 875 N N . LEU A 1 115 ? -2.357 6.158 -3.901 1.00 83.00 115 LEU A N 1
ATOM 876 C CA . LEU A 1 115 ? -3.801 6.005 -4.047 1.00 83.00 115 LEU A CA 1
ATOM 877 C C . LEU A 1 115 ? -4.358 5.291 -2.817 1.00 83.00 115 LEU A C 1
ATOM 879 O O . LEU A 1 115 ? -3.927 4.188 -2.501 1.00 83.00 115 LEU A O 1
ATOM 883 N N . ALA A 1 116 ? -5.342 5.891 -2.151 1.00 85.50 116 ALA A N 1
ATOM 884 C CA . ALA A 1 116 ? -6.089 5.249 -1.076 1.00 85.50 116 ALA A CA 1
ATOM 885 C C . ALA A 1 116 ? -7.487 4.862 -1.577 1.00 85.50 116 ALA A C 1
ATOM 887 O O . ALA A 1 116 ? -8.314 5.724 -1.872 1.00 85.50 116 ALA A O 1
ATOM 888 N N . LEU A 1 117 ? -7.749 3.561 -1.667 1.00 83.00 117 LEU A N 1
ATOM 889 C CA . LEU A 1 117 ? -9.067 2.999 -1.933 1.00 83.00 117 LEU A CA 1
ATOM 890 C C . LEU A 1 117 ? -9.735 2.725 -0.590 1.00 83.00 117 LEU A C 1
ATOM 892 O O . LEU A 1 117 ? -9.309 1.825 0.128 1.00 83.00 117 LEU A O 1
ATOM 896 N N . VAL A 1 118 ? -10.766 3.497 -0.249 1.00 83.31 118 VAL A N 1
ATOM 897 C CA . VAL A 1 118 ? -11.493 3.348 1.018 1.00 83.31 118 VAL A CA 1
ATOM 898 C C . VAL A 1 118 ? -12.837 2.680 0.758 1.00 83.31 118 VAL A C 1
ATOM 900 O O . VAL A 1 118 ? -13.623 3.141 -0.067 1.00 83.31 118 VAL A O 1
ATOM 903 N N . GLN A 1 119 ? -13.107 1.591 1.471 1.00 81.50 119 GLN A N 1
ATOM 904 C CA . GLN A 1 119 ? -14.404 0.925 1.451 1.00 81.50 119 GLN A CA 1
ATOM 905 C C . GLN A 1 119 ? -15.329 1.611 2.460 1.00 81.50 119 GLN A C 1
ATOM 907 O O . GLN A 1 119 ? -15.115 1.517 3.666 1.00 81.50 119 GLN A O 1
ATOM 912 N N . SER A 1 120 ? -16.370 2.288 1.978 1.00 69.50 120 SER A N 1
ATOM 913 C CA . SER A 1 120 ? -17.466 2.773 2.819 1.00 69.50 120 SER A CA 1
ATOM 914 C C . SER A 1 120 ? -18.698 1.895 2.626 1.00 69.50 120 SER A C 1
ATOM 916 O O . SER A 1 120 ? -19.094 1.621 1.492 1.00 69.50 120 SER A O 1
ATOM 918 N N . SER A 1 121 ? -19.329 1.474 3.724 1.00 63.41 121 SER A N 1
ATOM 919 C CA . SER A 1 121 ? -20.708 0.981 3.649 1.00 63.41 121 SER A CA 1
ATOM 920 C C . SER A 1 121 ? -21.612 2.127 3.176 1.00 63.41 121 SER A C 1
ATOM 922 O O . SER A 1 121 ? -21.407 3.246 3.654 1.00 63.41 121 SER A O 1
ATOM 924 N N . PRO A 1 122 ? -22.582 1.878 2.276 1.00 54.88 122 PRO A N 1
ATOM 925 C CA . PRO A 1 122 ? -23.697 2.795 2.050 1.00 54.88 122 PRO A CA 1
ATOM 926 C C . PRO A 1 122 ? -24.444 3.114 3.349 1.00 54.88 122 PRO A C 1
ATOM 928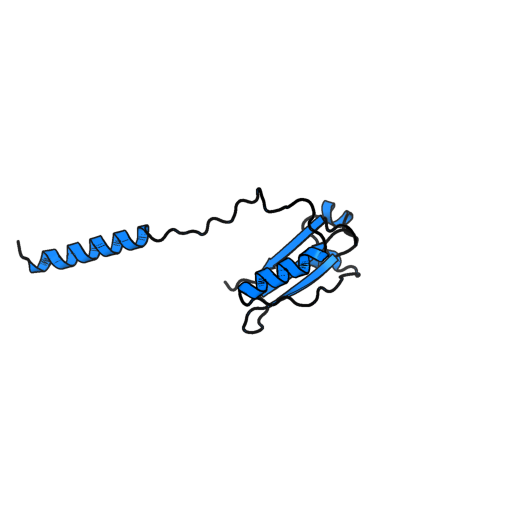 O O . PRO A 1 122 ? -24.420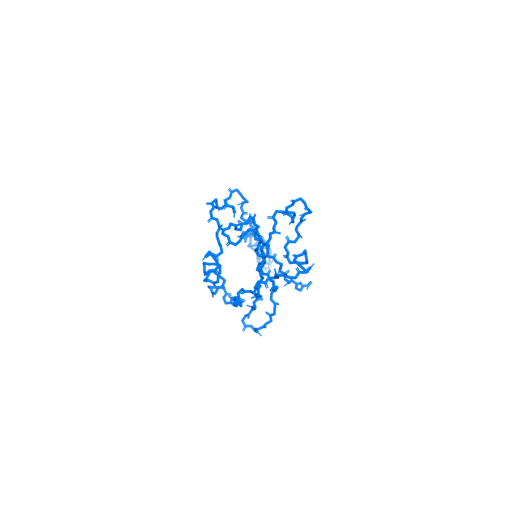 2.251 4.265 1.00 54.88 122 PRO A O 1
#

Secondary structure (DSSP, 8-state):
--HHHHHHHHHHHHHHHHHHTS-----PPPGGGS--TT--GGGHHHHHHHHHTTT-EEPPPEEE-STTHHHHH-S-HHHHTT-SEEEEEEEE-TTS-EEEEEEEEEETTEEEEEEEEE----

Mean predicted aligned error: 14.18 Å

pLDDT: mean 73.93, std 16.27, range [41.88, 95.56]

Radius of gyration: 23.27 Å; Cα contacts (8 Å, |Δi|>4): 144; chains: 1; bounding box: 65×45×50 Å

Nearest PDB structures (foldseek):
  6rft-assembly1_C  TM=5.501E-01  e=2.331E+00  Mycobacteroides abscessus
  6rft-assembly1_B  TM=5.110E-01  e=2.476E+00  Mycobacteroides abscessus
  6rfx-assembly1_C  TM=5.510E-01  e=6.475E+00  Mycobacteroides abscessus
  6rfx-assembly1_A  TM=5.526E-01  e=6.475E+00  Mycobacteroides abscessus
  6rfx-assembly1_D  TM=5.538E-01  e=7.755E+00  Mycobacteroides abscessus

Solvent-accessible surface area (backbone atoms only — not comparable to full-atom values): 7372 Å² total; per-residue (Å²): 131,68,74,81,64,56,54,62,56,52,56,53,56,55,58,61,54,57,66,73,66,57,76,82,80,75,68,73,77,72,70,91,67,74,71,62,88,80,60,41,82,75,49,51,59,57,52,40,52,61,33,45,79,71,48,29,47,62,49,78,70,42,76,49,86,62,94,61,42,56,84,61,54,52,88,46,72,79,61,39,77,64,42,83,31,34,32,39,24,48,32,22,41,82,86,68,44,76,37,34,36,42,19,36,22,10,41,94,87,46,44,78,45,78,44,75,49,71,62,72,82,131

Sequence (122 aa):
MNKKILLPIIVIMISAIVIFLIPENSSMPSSDNLYQSGFTFYDVEKIKESLSEKNIFMSIPTPITDHTIENYCAIRDDILSTINYCTTTAIQGPDGKSLGNISMGGTPDNPIMALALVQSSP

Foldseek 3Di:
DDPVVVVVVVVVVVVVVVVVPPPPPPPPPDCPPVDPPPDWPVCVVVVQVVCVVVQKHKADKDKDQDPCQCVQPPPDPVVVVQFRIKIKIFIAHNVRDTQFMWMFTHDNGDTPDIDTDGDDDD